Protein AF-A0A7S3AK65-F1 (afdb_monomer_lite)

InterPro domains:
  IPR002995 Surfeit locus 4 [PF02077] (66-101)

Secondary structure (DSSP, 8-state):
-HHHHHHHHHHHHH-TTHHHHHHHHHHHHHHHHHHH--HHHHHT---EEE--S-TTTTT-EEEHHHHHHHHHHHHHHHHHHHHHHHHHHHH-SGGG-GGGGGS-----------

Structure (mmCIF, N/CA/C/O backbone):
data_AF-A0A7S3AK65-F1
#
_entry.id   AF-A0A7S3AK65-F1
#
loop_
_atom_site.group_PDB
_atom_site.id
_atom_site.type_symbol
_atom_site.label_atom_id
_atom_site.label_alt_id
_atom_site.label_comp_id
_atom_site.label_asym_id
_atom_site.label_entity_id
_atom_site.label_seq_id
_atom_site.pdbx_PDB_ins_code
_atom_site.Cartn_x
_atom_site.Cartn_y
_atom_site.Cartn_z
_atom_site.occupancy
_atom_site.B_iso_or_equiv
_atom_site.auth_seq_id
_atom_site.auth_comp_id
_atom_site.auth_asym_id
_atom_site.auth_atom_id
_atom_site.pdbx_PDB_model_num
ATOM 1 N N . MET A 1 1 ? -6.338 -14.741 -2.258 1.00 61.59 1 MET A N 1
ATOM 2 C CA . MET A 1 1 ? -5.982 -13.342 -1.929 1.00 61.59 1 MET A CA 1
ATOM 3 C C . MET A 1 1 ? -7.218 -12.451 -1.817 1.00 61.59 1 MET A C 1
ATOM 5 O O . MET A 1 1 ? -7.500 -12.000 -0.719 1.00 61.59 1 MET A O 1
ATOM 9 N N . ILE A 1 2 ? -8.015 -12.284 -2.883 1.00 71.88 2 ILE A N 1
ATOM 10 C CA . ILE A 1 2 ? -9.242 -11.454 -2.866 1.00 71.88 2 ILE A CA 1
ATOM 11 C C . ILE A 1 2 ? -10.258 -11.933 -1.814 1.00 71.88 2 ILE A C 1
ATOM 13 O O . ILE A 1 2 ? -10.747 -11.131 -1.032 1.00 71.88 2 ILE A O 1
ATOM 17 N N . VAL A 1 3 ? -10.502 -13.244 -1.707 1.00 69.38 3 VAL A N 1
ATOM 18 C CA . VAL A 1 3 ? -11.430 -13.808 -0.702 1.00 69.38 3 VAL A CA 1
ATOM 19 C C . VAL A 1 3 ? -10.968 -13.542 0.740 1.00 69.38 3 VAL A C 1
ATOM 21 O O . VAL A 1 3 ? -11.785 -13.229 1.599 1.00 69.38 3 VAL A O 1
ATOM 24 N N . ALA A 1 4 ? -9.656 -13.590 1.000 1.00 63.97 4 ALA A N 1
ATOM 25 C CA . ALA A 1 4 ? -9.097 -13.281 2.318 1.00 63.97 4 ALA A CA 1
ATOM 26 C C . ALA A 1 4 ? -9.214 -11.783 2.649 1.00 63.97 4 ALA A C 1
ATOM 28 O O . ALA A 1 4 ? -9.565 -11.433 3.770 1.00 63.97 4 ALA A O 1
ATOM 29 N N . LEU A 1 5 ? -8.994 -10.901 1.666 1.00 65.88 5 LEU A N 1
ATOM 30 C CA . LEU A 1 5 ? -9.175 -9.454 1.828 1.00 65.88 5 LEU A CA 1
ATOM 31 C C . LEU A 1 5 ? -10.635 -9.086 2.100 1.00 65.88 5 LEU A C 1
ATOM 33 O O . LEU A 1 5 ? -10.904 -8.286 2.989 1.00 65.88 5 LEU A O 1
ATOM 37 N N . LEU A 1 6 ? -11.579 -9.709 1.390 1.00 70.56 6 LEU A N 1
ATOM 38 C CA . LEU A 1 6 ? -13.010 -9.489 1.608 1.00 70.56 6 LEU A CA 1
ATOM 39 C C . LEU A 1 6 ? -13.452 -9.958 2.998 1.00 70.56 6 LEU A C 1
ATOM 41 O O . LEU A 1 6 ? -14.187 -9.243 3.677 1.00 70.56 6 LEU A O 1
ATOM 45 N N . TYR A 1 7 ? -12.951 -11.110 3.454 1.00 73.12 7 TYR A N 1
ATOM 46 C CA . TYR A 1 7 ? -13.223 -11.610 4.802 1.00 73.12 7 TYR A CA 1
ATOM 47 C C . TYR A 1 7 ? -12.697 -10.645 5.877 1.00 73.12 7 TYR A C 1
ATOM 49 O O . TYR A 1 7 ? -13.443 -10.243 6.769 1.00 73.12 7 TYR A O 1
ATOM 57 N N . MET A 1 8 ? -11.452 -10.179 5.746 1.00 63.25 8 MET A N 1
ATOM 58 C CA . MET A 1 8 ? -10.861 -9.230 6.696 1.00 63.25 8 MET A CA 1
ATOM 59 C C . MET A 1 8 ? -11.542 -7.851 6.656 1.00 63.25 8 MET A C 1
ATOM 61 O O . MET A 1 8 ? -11.744 -7.253 7.709 1.00 63.25 8 MET A O 1
ATOM 65 N N . CYS A 1 9 ? -11.984 -7.370 5.487 1.00 66.44 9 CYS A N 1
ATOM 66 C CA . CYS A 1 9 ? -12.802 -6.155 5.381 1.00 66.44 9 CYS A CA 1
ATOM 67 C C . CYS A 1 9 ? -14.167 -6.310 6.067 1.00 66.44 9 CYS A C 1
ATOM 69 O O . CYS A 1 9 ? -14.601 -5.397 6.767 1.00 66.44 9 CYS A O 1
ATOM 71 N N . SER A 1 10 ? -14.833 -7.461 5.920 1.00 66.50 10 SER A N 1
ATOM 72 C CA . SER A 1 10 ? -16.121 -7.709 6.585 1.00 66.50 10 SER A CA 1
ATOM 73 C C . SER A 1 10 ? -15.998 -7.714 8.116 1.00 66.50 10 SER A C 1
ATOM 75 O O . SER A 1 10 ? -16.853 -7.161 8.804 1.00 66.50 10 SER A O 1
ATOM 77 N N . LEU A 1 11 ? -14.881 -8.221 8.650 1.00 62.22 11 LEU A N 1
ATOM 78 C CA . LEU A 1 11 ? -14.566 -8.189 10.082 1.00 62.22 11 LEU A CA 1
ATOM 79 C C . LEU A 1 11 ? -14.339 -6.766 10.613 1.00 62.22 11 LEU A C 1
ATOM 81 O O . LEU A 1 11 ? -14.682 -6.488 11.760 1.00 62.22 11 LEU A O 1
ATOM 85 N N . VAL A 1 12 ? -13.793 -5.857 9.794 1.00 63.81 12 VAL A N 1
ATOM 86 C CA . VAL A 1 12 ? -13.644 -4.440 10.174 1.00 63.81 12 VAL A CA 1
ATOM 87 C C . VAL A 1 12 ? -15.012 -3.767 10.298 1.00 63.81 12 VAL A C 1
ATOM 89 O O . VAL A 1 12 ? -15.230 -3.018 11.247 1.00 63.81 12 VAL A O 1
ATOM 92 N N . ILE A 1 13 ? -15.946 -4.068 9.389 1.00 62.59 13 ILE A N 1
ATOM 93 C CA . ILE A 1 13 ? -17.302 -3.490 9.385 1.00 62.59 13 ILE A CA 1
ATOM 94 C C . ILE A 1 13 ? -18.101 -3.918 10.628 1.00 62.59 13 ILE A C 1
ATOM 96 O O . ILE A 1 13 ? -18.860 -3.120 11.169 1.00 62.59 13 ILE A O 1
ATOM 100 N N . ILE A 1 14 ? -17.907 -5.150 11.111 1.00 60.91 14 ILE A N 1
ATOM 101 C CA . ILE A 1 14 ? -18.638 -5.704 12.267 1.00 60.91 14 ILE A CA 1
ATOM 102 C C . ILE A 1 14 ? -18.206 -5.053 13.599 1.00 60.91 14 ILE A C 1
ATOM 104 O O . ILE A 1 14 ? -18.925 -5.140 14.589 1.00 60.91 14 ILE A O 1
ATOM 108 N N . GLY A 1 15 ? -17.069 -4.348 13.647 1.00 55.56 15 GLY A N 1
ATOM 109 C CA . GLY A 1 15 ? -16.733 -3.460 14.767 1.00 55.56 15 GLY A CA 1
ATOM 110 C C . GLY A 1 15 ? -16.424 -4.141 16.107 1.00 55.56 15 GLY A C 1
ATOM 111 O O . GLY A 1 15 ? -16.156 -3.442 17.080 1.00 55.56 15 GLY A O 1
ATOM 112 N N . MET A 1 16 ? -16.384 -5.474 16.178 1.00 51.50 16 MET A N 1
ATOM 113 C CA . MET A 1 16 ? -15.957 -6.197 17.378 1.00 51.50 16 MET A CA 1
ATOM 114 C C . MET A 1 16 ? -14.441 -6.036 17.560 1.00 51.50 16 MET A C 1
ATOM 116 O O . MET A 1 16 ? -13.650 -6.611 16.811 1.00 51.50 16 MET A O 1
ATOM 120 N N . LYS A 1 17 ? -14.012 -5.246 18.555 1.00 60.50 17 LYS A N 1
ATOM 121 C CA . LYS A 1 17 ? -12.589 -5.046 18.899 1.00 60.50 17 LYS A CA 1
ATOM 122 C C . LYS A 1 17 ? -11.743 -4.495 17.730 1.00 60.50 17 LYS A C 1
ATOM 124 O O . LYS A 1 17 ? -10.631 -4.963 17.469 1.00 60.50 17 LYS A O 1
ATOM 129 N N . SER A 1 18 ? -12.269 -3.474 17.047 1.00 64.00 18 SER A N 1
ATOM 130 C CA . SER A 1 18 ? -11.738 -2.833 15.821 1.00 64.00 18 SER A CA 1
ATOM 131 C C . SER A 1 18 ? -10.213 -2.631 15.768 1.00 64.00 18 SER A C 1
ATOM 133 O O . SER A 1 18 ? -9.605 -2.772 14.708 1.00 64.00 18 SER A O 1
ATOM 135 N N . ARG A 1 19 ? -9.577 -2.364 16.915 1.00 70.31 19 ARG A N 1
ATOM 136 C CA . ARG A 1 19 ? -8.128 -2.148 17.052 1.00 70.31 19 ARG A CA 1
ATOM 137 C C . ARG A 1 19 ? -7.310 -3.356 16.591 1.00 70.31 19 ARG A C 1
ATOM 139 O O . ARG A 1 19 ? -6.305 -3.193 15.909 1.00 70.31 19 ARG A O 1
ATOM 146 N N . TRP A 1 20 ? -7.745 -4.569 16.926 1.00 69.06 20 TRP A N 1
ATOM 147 C CA . TRP A 1 20 ? -7.030 -5.791 16.546 1.00 69.06 20 TRP A CA 1
ATOM 148 C C . TRP A 1 20 ? -7.280 -6.170 15.090 1.00 69.06 20 TRP A C 1
ATOM 150 O O . TRP A 1 20 ? -6.370 -6.644 14.414 1.00 69.06 20 TRP A O 1
ATOM 160 N N . VAL A 1 21 ? -8.487 -5.912 14.586 1.00 75.19 21 VAL A N 1
ATOM 161 C CA . VAL A 1 21 ? -8.837 -6.216 13.195 1.00 75.19 21 VAL A CA 1
ATOM 162 C C . VAL A 1 21 ? -8.105 -5.281 12.235 1.00 75.19 21 VAL A C 1
ATOM 164 O O . VAL A 1 21 ? -7.513 -5.753 11.267 1.00 75.19 21 VAL A O 1
ATOM 167 N 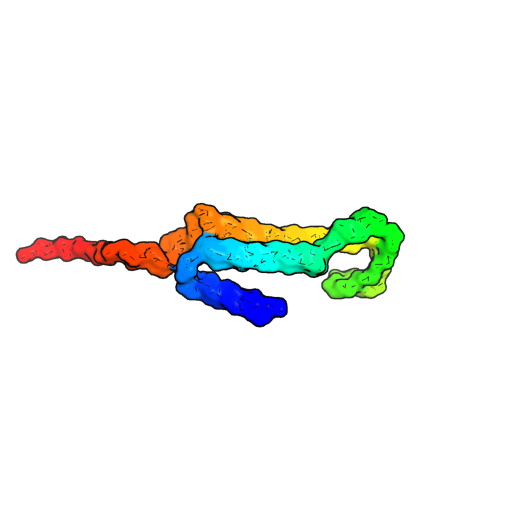N . ALA A 1 22 ? -8.065 -3.978 12.528 1.00 75.94 22 ALA A N 1
ATOM 168 C CA . ALA A 1 22 ? -7.308 -3.015 11.732 1.00 75.94 22 ALA A CA 1
ATOM 169 C C . ALA A 1 22 ? -5.804 -3.336 11.731 1.00 75.94 22 ALA A C 1
ATOM 171 O O . ALA A 1 22 ? -5.158 -3.235 10.689 1.00 75.94 22 ALA A O 1
ATOM 172 N N . PHE A 1 23 ? -5.258 -3.809 12.858 1.00 81.69 23 PHE A N 1
ATOM 173 C CA . PHE A 1 23 ? -3.870 -4.261 12.935 1.00 81.69 23 PHE A CA 1
ATOM 174 C C . PHE A 1 23 ? -3.610 -5.524 12.099 1.00 81.69 23 PHE A C 1
ATOM 176 O O . PHE A 1 23 ? -2.651 -5.562 11.331 1.00 81.69 23 PHE A O 1
ATOM 183 N N . LEU A 1 24 ? -4.470 -6.544 12.192 1.00 81.56 24 LEU A N 1
ATOM 184 C CA . LEU A 1 24 ? -4.340 -7.755 11.375 1.00 81.56 24 LEU A CA 1
ATOM 185 C C . LEU A 1 24 ? -4.489 -7.446 9.880 1.00 81.56 24 LEU A C 1
ATOM 187 O O . LEU A 1 24 ? -3.725 -7.963 9.065 1.00 81.56 24 LEU A O 1
ATOM 191 N N . LEU A 1 25 ? -5.420 -6.565 9.508 1.00 80.75 25 LEU A N 1
ATOM 192 C CA . LEU A 1 25 ? -5.581 -6.116 8.128 1.00 80.75 25 LEU A CA 1
ATOM 193 C C . LEU A 1 25 ? -4.324 -5.379 7.643 1.00 80.75 25 LEU A C 1
ATOM 195 O O . LEU A 1 25 ? -3.782 -5.728 6.597 1.00 80.75 25 LEU A O 1
ATOM 199 N N . ALA A 1 26 ? -3.802 -4.435 8.430 1.00 86.12 26 ALA A N 1
ATOM 200 C CA . ALA A 1 26 ? -2.557 -3.731 8.133 1.00 86.12 26 ALA A CA 1
ATOM 201 C C . ALA A 1 26 ? -1.374 -4.700 7.950 1.00 86.12 26 ALA A C 1
ATOM 203 O O . ALA A 1 26 ? -0.607 -4.569 6.993 1.00 86.12 26 ALA A O 1
ATOM 204 N N . LEU A 1 27 ? -1.256 -5.719 8.807 1.00 87.00 27 LEU A N 1
ATOM 205 C CA . LEU A 1 27 ? -0.200 -6.730 8.723 1.00 87.00 27 LEU A CA 1
ATOM 206 C C . LEU A 1 27 ? -0.330 -7.586 7.456 1.00 87.00 27 LEU A C 1
ATOM 208 O O . LEU A 1 27 ? 0.653 -7.783 6.743 1.00 87.00 27 LEU A O 1
ATOM 212 N N . THR A 1 28 ? -1.540 -8.047 7.127 1.00 84.12 28 THR A N 1
ATOM 213 C CA . THR A 1 28 ? -1.782 -8.833 5.901 1.00 84.12 28 THR A CA 1
ATOM 214 C C . THR A 1 28 ? -1.535 -8.023 4.626 1.00 84.12 28 THR A C 1
ATOM 216 O O . THR A 1 28 ? -0.931 -8.539 3.683 1.00 84.12 28 THR A O 1
ATOM 219 N N . MET A 1 29 ? -1.930 -6.745 4.602 1.00 83.88 29 MET A N 1
ATOM 220 C CA . MET A 1 29 ? -1.658 -5.826 3.491 1.00 83.88 29 MET A CA 1
ATOM 221 C C . MET A 1 29 ? -0.155 -5.580 3.332 1.00 83.88 29 MET A C 1
ATOM 223 O O . MET A 1 29 ? 0.357 -5.667 2.219 1.00 83.88 29 MET A O 1
ATOM 227 N N . THR A 1 30 ? 0.568 -5.380 4.437 1.00 87.56 30 THR A N 1
ATOM 228 C CA . THR A 1 30 ? 2.031 -5.214 4.431 1.00 87.56 30 THR A CA 1
ATOM 229 C C . THR A 1 30 ? 2.732 -6.461 3.888 1.00 87.56 30 THR A C 1
ATOM 231 O O . THR A 1 30 ? 3.579 -6.357 3.003 1.00 87.56 30 THR A O 1
ATOM 234 N N . ALA A 1 31 ? 2.353 -7.654 4.358 1.00 87.19 31 ALA A N 1
ATOM 235 C CA . ALA A 1 31 ? 2.928 -8.913 3.880 1.00 87.19 31 ALA A CA 1
ATOM 236 C C . ALA A 1 31 ? 2.665 -9.136 2.381 1.00 87.19 31 ALA A C 1
ATOM 238 O O . ALA A 1 31 ? 3.558 -9.545 1.641 1.00 87.19 31 ALA A O 1
ATOM 239 N N . THR A 1 32 ? 1.454 -8.813 1.919 1.00 83.94 32 THR A N 1
ATOM 240 C CA . THR A 1 32 ? 1.084 -8.930 0.502 1.00 83.94 32 THR A CA 1
ATOM 241 C C . THR A 1 32 ? 1.854 -7.929 -0.360 1.00 83.94 32 THR A C 1
ATOM 243 O O . THR A 1 32 ? 2.329 -8.295 -1.432 1.00 83.94 32 THR A O 1
ATOM 246 N N . ALA A 1 33 ? 2.032 -6.691 0.114 1.00 86.06 33 ALA A N 1
ATOM 247 C CA . ALA A 1 33 ? 2.799 -5.665 -0.588 1.00 86.06 33 ALA A CA 1
ATOM 248 C C . ALA A 1 33 ? 4.278 -6.057 -0.744 1.00 86.06 33 ALA A C 1
ATOM 250 O O . ALA A 1 33 ? 4.839 -5.890 -1.823 1.00 86.06 33 ALA A O 1
ATOM 251 N N . LEU A 1 34 ? 4.888 -6.638 0.297 1.00 86.38 34 LEU A N 1
ATOM 252 C CA . LEU A 1 34 ? 6.266 -7.144 0.245 1.00 86.38 34 LEU A CA 1
ATOM 253 C C . LEU A 1 34 ? 6.431 -8.318 -0.732 1.00 86.38 34 LEU A C 1
ATOM 255 O O . LEU A 1 34 ? 7.474 -8.430 -1.371 1.00 86.38 34 LEU A O 1
ATOM 259 N N . TYR A 1 35 ? 5.418 -9.183 -0.846 1.00 86.50 35 TYR A N 1
ATOM 260 C CA . TYR A 1 35 ? 5.442 -10.324 -1.764 1.00 86.50 35 TYR A CA 1
ATOM 261 C C . TYR A 1 35 ? 5.213 -9.915 -3.227 1.00 86.50 35 TYR A C 1
ATOM 263 O O . TYR A 1 35 ? 5.938 -10.369 -4.108 1.00 86.50 35 TYR A O 1
ATOM 271 N N . MET A 1 36 ? 4.216 -9.062 -3.491 1.00 80.69 36 MET A N 1
ATOM 272 C CA . MET A 1 36 ? 3.803 -8.703 -4.855 1.00 80.69 36 MET A CA 1
ATOM 273 C C . MET A 1 36 ? 4.671 -7.617 -5.496 1.00 80.69 36 MET A C 1
ATOM 275 O O . MET A 1 36 ? 4.791 -7.593 -6.718 1.00 80.69 36 MET A O 1
ATOM 279 N N . HIS A 1 37 ? 5.292 -6.739 -4.701 1.00 84.69 37 HIS A N 1
ATOM 280 C CA . HIS A 1 37 ? 6.081 -5.612 -5.209 1.00 84.69 37 HIS A CA 1
ATOM 281 C C . HIS A 1 37 ? 7.535 -5.636 -4.707 1.00 84.69 37 HIS A C 1
ATOM 283 O O . HIS A 1 37 ? 7.953 -4.730 -3.978 1.00 84.69 37 HIS A O 1
ATOM 289 N N . PRO A 1 38 ? 8.352 -6.639 -5.092 1.00 82.38 38 PRO A N 1
ATOM 290 C CA . PRO A 1 38 ? 9.747 -6.740 -4.673 1.00 82.38 38 PRO A CA 1
ATOM 291 C C . PRO A 1 38 ? 10.644 -5.772 -5.465 1.00 82.38 38 PRO A C 1
ATOM 293 O O . PRO A 1 38 ? 11.545 -6.185 -6.194 1.00 82.38 38 PRO A O 1
ATOM 296 N N . PHE A 1 39 ? 10.428 -4.461 -5.315 1.00 83.56 39 PHE A N 1
ATOM 297 C CA . PHE A 1 39 ? 11.185 -3.426 -6.033 1.00 83.56 39 PHE A CA 1
ATOM 298 C C . PHE A 1 39 ? 12.703 -3.510 -5.773 1.00 83.56 39 PHE A C 1
ATOM 300 O O . PHE A 1 39 ? 13.504 -3.191 -6.650 1.00 83.56 39 PHE A O 1
ATOM 307 N N . TRP A 1 40 ? 13.115 -4.022 -4.604 1.00 82.69 40 TRP A N 1
ATOM 308 C CA . TRP A 1 40 ? 14.520 -4.259 -4.249 1.00 82.69 40 TRP A CA 1
ATOM 309 C C . TRP A 1 40 ? 15.252 -5.219 -5.191 1.00 82.69 40 TRP A C 1
ATOM 311 O O . TRP A 1 40 ? 16.458 -5.079 -5.375 1.00 82.69 40 TRP A O 1
ATOM 321 N N . MET A 1 41 ? 14.541 -6.159 -5.819 1.00 80.81 41 MET A N 1
ATOM 322 C CA . MET A 1 41 ? 15.130 -7.076 -6.801 1.00 80.81 41 MET A CA 1
ATOM 323 C C . MET A 1 41 ? 15.490 -6.358 -8.109 1.00 80.81 41 MET A C 1
ATOM 325 O O . MET A 1 41 ? 16.389 -6.790 -8.826 1.00 80.81 41 MET A O 1
ATOM 329 N N . PHE A 1 42 ? 14.812 -5.248 -8.412 1.00 80.44 42 PHE A N 1
ATOM 330 C CA . PHE A 1 42 ? 14.997 -4.483 -9.645 1.00 80.44 42 PHE A CA 1
ATOM 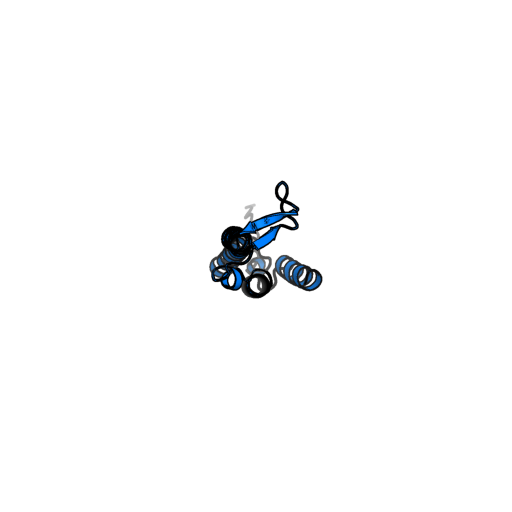331 C C . PHE A 1 42 ? 16.014 -3.345 -9.496 1.00 80.44 42 PHE A C 1
ATOM 333 O O . PHE A 1 42 ? 16.655 -2.988 -10.478 1.00 80.44 42 PHE A O 1
ATOM 340 N N . ILE A 1 43 ? 16.230 -2.832 -8.276 1.00 80.38 43 ILE A N 1
ATOM 341 C CA . ILE A 1 43 ? 17.183 -1.739 -7.987 1.00 80.38 43 ILE A CA 1
ATOM 342 C C . ILE A 1 43 ? 18.617 -2.058 -8.440 1.00 80.38 43 ILE A C 1
ATOM 344 O O . ILE A 1 43 ? 19.334 -1.159 -8.868 1.00 80.38 43 ILE A O 1
ATOM 348 N N . PHE A 1 44 ? 19.036 -3.322 -8.350 1.00 81.38 44 PHE A N 1
ATOM 349 C CA . PHE A 1 44 ? 20.388 -3.755 -8.730 1.00 81.38 44 PHE A CA 1
ATOM 350 C C . PHE A 1 44 ? 20.440 -4.470 -10.088 1.00 81.38 44 PHE A C 1
ATOM 352 O O . PHE A 1 44 ? 21.482 -5.003 -10.464 1.00 81.38 44 PHE A O 1
ATOM 359 N N . SER A 1 45 ? 19.324 -4.513 -10.819 1.00 80.56 45 SER A N 1
ATOM 360 C CA . SER A 1 45 ? 19.260 -5.138 -12.139 1.00 80.56 45 SER A CA 1
ATOM 361 C C . SER A 1 45 ? 19.654 -4.134 -13.225 1.00 80.56 45 SER A C 1
ATOM 363 O O . SER A 1 45 ? 19.328 -2.956 -13.142 1.00 80.56 45 SER A O 1
ATOM 365 N N . THR A 1 46 ? 20.337 -4.600 -14.272 1.00 81.25 46 THR A N 1
ATOM 366 C CA . THR A 1 46 ? 20.651 -3.815 -15.488 1.00 81.25 46 THR A CA 1
ATOM 367 C C . THR A 1 46 ? 19.847 -4.310 -16.696 1.00 81.25 46 THR A C 1
ATOM 369 O O . THR A 1 46 ? 20.156 -3.981 -17.835 1.00 81.25 46 THR A O 1
ATOM 372 N N . ARG A 1 47 ? 18.842 -5.167 -16.474 1.00 82.56 47 ARG A N 1
ATOM 373 C CA . ARG A 1 47 ? 18.020 -5.724 -17.556 1.00 82.56 47 ARG A CA 1
ATOM 374 C C . ARG A 1 47 ? 16.899 -4.772 -17.959 1.00 82.56 47 ARG A C 1
ATOM 376 O O . ARG A 1 47 ? 16.393 -4.019 -17.134 1.00 82.56 47 ARG A O 1
ATOM 383 N N . THR A 1 48 ? 16.484 -4.853 -19.214 1.00 83.44 48 THR A N 1
ATOM 384 C CA . THR A 1 48 ? 15.253 -4.224 -19.688 1.00 83.44 48 THR A CA 1
ATOM 385 C C . THR A 1 48 ? 14.065 -5.149 -19.428 1.00 83.44 48 THR A C 1
ATOM 387 O O . THR A 1 48 ? 14.200 -6.377 -19.419 1.00 83.44 48 THR A O 1
ATOM 390 N N . TYR A 1 49 ? 12.904 -4.558 -19.165 1.00 81.06 49 TYR A N 1
ATOM 391 C CA . TYR A 1 49 ? 11.651 -5.271 -18.935 1.00 81.06 49 TYR A CA 1
ATOM 392 C C . TYR A 1 49 ? 10.553 -4.647 -19.792 1.00 81.06 49 TYR A C 1
ATOM 394 O O . TYR A 1 49 ? 10.569 -3.445 -20.048 1.00 81.06 49 TYR A O 1
ATOM 402 N N . LEU A 1 50 ? 9.591 -5.459 -20.224 1.00 83.00 50 LEU A N 1
ATOM 403 C CA . LEU A 1 50 ? 8.396 -4.965 -20.900 1.00 83.00 50 LEU A CA 1
ATOM 404 C C . LEU A 1 50 ? 7.397 -4.472 -19.851 1.00 83.00 50 LEU A C 1
ATOM 406 O O . LEU A 1 50 ? 7.106 -5.186 -18.890 1.00 83.00 50 LEU A O 1
ATOM 410 N N . MET A 1 51 ? 6.880 -3.256 -20.029 1.00 76.12 51 MET A N 1
ATOM 411 C CA . MET A 1 51 ? 5.766 -2.767 -19.216 1.00 76.12 51 MET A CA 1
ATOM 412 C C . MET A 1 51 ? 4.461 -3.402 -19.697 1.00 76.12 51 MET A C 1
ATOM 414 O O . MET A 1 51 ? 3.956 -3.060 -20.766 1.00 76.12 51 MET A O 1
ATOM 418 N N . GLU A 1 52 ? 3.892 -4.292 -18.889 1.00 79.44 52 GLU A N 1
ATOM 419 C CA . GLU A 1 52 ? 2.496 -4.720 -19.014 1.00 79.44 52 GLU A CA 1
ATOM 420 C C . GLU A 1 52 ? 1.625 -3.967 -18.001 1.00 79.44 52 GLU A C 1
ATOM 422 O O . GLU A 1 52 ? 2.025 -3.755 -16.855 1.00 79.44 52 GLU A O 1
ATOM 427 N N . GLY A 1 53 ? 0.422 -3.558 -18.416 1.00 74.19 53 GLY A N 1
ATOM 428 C CA . GLY A 1 53 ? -0.562 -2.938 -17.520 1.00 74.19 53 GLY A CA 1
ATOM 429 C C . GLY A 1 53 ? -0.370 -1.442 -17.234 1.00 74.19 53 GLY A C 1
ATOM 430 O O . GLY A 1 53 ? -1.006 -0.920 -16.318 1.00 74.19 53 GLY A O 1
ATOM 431 N N . VAL A 1 54 ? 0.461 -0.730 -18.010 1.00 75.06 54 VAL A N 1
ATOM 432 C CA . VAL A 1 54 ? 0.643 0.731 -17.904 1.00 75.06 54 VAL A CA 1
ATOM 433 C C . VAL A 1 54 ? -0.039 1.442 -19.069 1.00 75.06 54 VAL A C 1
ATOM 435 O O . VAL A 1 54 ? 0.441 1.404 -20.202 1.00 75.06 54 VAL A O 1
ATOM 438 N N . ALA A 1 55 ? -1.134 2.149 -18.784 1.00 76.69 55 ALA A N 1
ATOM 439 C CA . ALA A 1 55 ? -1.856 2.926 -19.787 1.00 76.69 55 ALA A CA 1
ATOM 440 C C . ALA A 1 55 ? -0.928 3.961 -20.456 1.00 76.69 55 ALA A C 1
ATOM 442 O O . ALA A 1 55 ? -0.444 4.887 -19.806 1.00 76.69 55 ALA A O 1
ATOM 443 N N . GLY A 1 56 ? -0.678 3.791 -21.757 1.00 78.12 56 GLY A N 1
ATOM 444 C CA . GLY A 1 56 ? 0.158 4.687 -22.566 1.00 78.12 56 GLY A CA 1
ATOM 445 C C . GLY A 1 56 ? 1.627 4.275 -22.733 1.00 78.12 56 GLY A C 1
ATOM 446 O O . GLY A 1 56 ? 2.302 4.875 -23.561 1.00 78.12 56 GLY A O 1
ATOM 447 N N . MET A 1 57 ? 2.116 3.253 -22.019 1.00 75.94 57 MET A N 1
ATOM 448 C CA . MET A 1 57 ? 3.458 2.665 -22.228 1.00 75.94 57 MET A CA 1
ATOM 449 C C . MET A 1 57 ? 3.431 1.130 -22.332 1.00 75.94 57 MET A C 1
ATOM 451 O O . MET A 1 57 ? 4.459 0.470 -22.190 1.00 75.94 57 MET A O 1
ATOM 455 N N . GLU A 1 58 ? 2.255 0.554 -22.574 1.00 82.00 58 GLU A N 1
ATOM 456 C CA . GLU A 1 58 ? 2.059 -0.887 -22.708 1.00 82.00 58 GLU A CA 1
ATOM 457 C C . GLU A 1 58 ? 2.845 -1.437 -23.910 1.00 82.00 58 GLU A C 1
ATOM 459 O O . GLU A 1 58 ? 2.696 -0.963 -25.036 1.00 82.00 58 GLU A O 1
ATOM 464 N N . GLY A 1 59 ? 3.722 -2.410 -23.655 1.00 80.25 59 GLY A N 1
ATOM 465 C CA . GLY A 1 59 ? 4.562 -3.045 -24.676 1.00 80.25 59 GLY A CA 1
ATOM 466 C C . GLY A 1 59 ? 5.888 -2.339 -24.988 1.00 80.25 59 GLY A C 1
ATOM 467 O O . GLY A 1 59 ? 6.638 -2.836 -25.825 1.00 80.25 59 GLY A O 1
ATOM 468 N N . TYR A 1 60 ? 6.219 -1.228 -24.320 1.00 81.81 60 TYR A N 1
ATOM 469 C CA . TYR A 1 60 ? 7.545 -0.613 -24.440 1.00 81.81 60 TYR A CA 1
ATOM 470 C C . TYR A 1 60 ? 8.576 -1.321 -23.551 1.00 81.81 60 TYR A C 1
ATOM 472 O O . TYR A 1 60 ? 8.309 -1.628 -22.384 1.00 81.81 60 TYR A O 1
ATOM 480 N N . GLU A 1 61 ? 9.775 -1.544 -24.097 1.00 85.31 61 GLU A N 1
ATOM 481 C CA . GLU A 1 61 ? 10.944 -1.939 -23.310 1.00 85.31 61 GLU A CA 1
ATOM 482 C C . GLU A 1 61 ? 11.433 -0.743 -22.495 1.00 85.31 61 GLU A C 1
ATOM 484 O O . GLU A 1 61 ? 11.702 0.333 -23.030 1.00 85.31 61 GLU A O 1
ATOM 489 N N . VAL A 1 62 ? 11.548 -0.937 -21.188 1.00 83.62 62 VAL A N 1
ATOM 490 C CA . VAL A 1 62 ? 12.035 0.071 -20.248 1.00 83.62 62 VAL A CA 1
ATOM 491 C C . VAL A 1 62 ? 13.186 -0.480 -19.431 1.00 83.62 62 VAL A C 1
ATOM 493 O O . VAL A 1 62 ? 13.267 -1.676 -19.139 1.00 83.62 62 VAL A O 1
ATOM 496 N N . ASP A 1 63 ? 14.065 0.423 -19.015 1.00 87.56 63 ASP A N 1
ATOM 497 C CA . ASP A 1 63 ? 15.182 0.092 -18.145 1.00 87.56 63 ASP A CA 1
ATOM 498 C C . ASP A 1 63 ? 14.709 -0.425 -16.778 1.00 87.56 63 ASP A C 1
ATOM 500 O O . ASP A 1 63 ? 13.674 -0.005 -16.244 1.00 87.56 63 ASP A O 1
ATOM 504 N N . ALA A 1 64 ? 15.524 -1.290 -16.163 1.00 85.31 64 ALA A N 1
ATOM 505 C CA . ALA A 1 64 ? 15.326 -1.791 -14.801 1.00 85.31 64 ALA A CA 1
ATOM 506 C C . ALA A 1 64 ? 15.023 -0.681 -13.789 1.00 85.31 64 ALA A C 1
ATOM 508 O O . ALA A 1 64 ? 14.225 -0.889 -12.878 1.00 85.31 64 ALA A O 1
ATOM 509 N N . PHE A 1 65 ? 15.629 0.498 -13.956 1.00 85.12 65 PHE A N 1
ATOM 510 C CA . PHE A 1 65 ? 15.401 1.644 -13.081 1.00 85.12 65 PHE A CA 1
ATOM 511 C C . PHE A 1 65 ? 13.952 2.143 -13.144 1.00 85.12 65 PHE A C 1
ATOM 513 O O . PHE A 1 65 ? 13.318 2.324 -12.105 1.00 85.12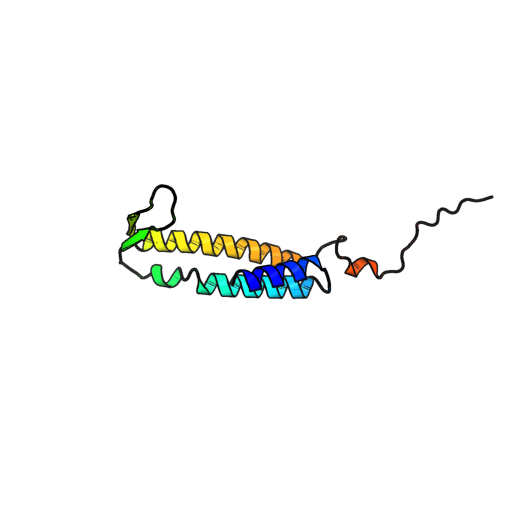 65 PHE A O 1
ATOM 520 N N . THR A 1 66 ? 13.398 2.298 -14.347 1.00 86.75 66 THR A N 1
ATOM 521 C CA . THR A 1 66 ? 12.004 2.718 -14.545 1.00 86.75 66 THR A CA 1
ATOM 522 C C . THR A 1 66 ? 11.034 1.660 -14.020 1.00 86.75 66 THR A C 1
ATOM 524 O O . THR A 1 66 ? 10.042 1.997 -13.374 1.00 86.75 66 THR A O 1
ATOM 527 N N . MET A 1 67 ? 11.338 0.373 -14.222 1.00 85.25 67 MET A N 1
ATOM 528 C CA . MET A 1 67 ? 10.547 -0.724 -13.652 1.00 85.25 67 MET A CA 1
ATOM 529 C C . MET A 1 67 ? 10.602 -0.732 -12.112 1.00 85.25 67 MET A C 1
ATOM 531 O O . MET A 1 67 ? 9.575 -0.893 -11.451 1.00 85.25 67 MET A O 1
ATOM 535 N N . ALA A 1 68 ? 11.780 -0.513 -11.521 1.00 87.44 68 ALA A N 1
ATOM 536 C CA . ALA A 1 68 ? 11.952 -0.436 -10.073 1.00 87.44 68 ALA A CA 1
ATOM 537 C C . ALA A 1 68 ? 11.166 0.734 -9.473 1.00 87.44 68 ALA A C 1
ATOM 539 O O . ALA A 1 68 ? 10.508 0.566 -8.446 1.00 87.44 68 ALA A O 1
ATOM 540 N N . ASP A 1 69 ? 11.202 1.900 -10.119 1.00 88.19 69 ASP A N 1
ATOM 541 C CA . ASP A 1 69 ? 10.461 3.074 -9.672 1.00 88.19 69 ASP A CA 1
ATOM 542 C C . ASP A 1 69 ? 8.947 2.840 -9.738 1.00 88.19 69 ASP A C 1
ATOM 544 O O . ASP A 1 69 ? 8.230 3.125 -8.781 1.00 88.19 69 ASP A O 1
ATOM 548 N N . HIS A 1 70 ? 8.469 2.197 -10.803 1.00 87.12 70 HIS A N 1
ATOM 549 C CA . HIS A 1 70 ? 7.069 1.807 -10.945 1.00 87.12 70 HIS A CA 1
ATOM 550 C C . HIS A 1 70 ? 6.604 0.865 -9.824 1.00 87.12 70 HIS A C 1
ATOM 552 O O . HIS A 1 70 ? 5.615 1.140 -9.144 1.00 87.12 70 HIS A O 1
ATOM 558 N N . GLN A 1 71 ? 7.354 -0.210 -9.559 1.00 87.38 71 GLN A N 1
ATOM 559 C CA . GLN A 1 71 ? 7.057 -1.129 -8.452 1.00 87.38 71 GLN A CA 1
ATOM 560 C C . GLN A 1 71 ? 7.103 -0.420 -7.091 1.00 87.38 71 GLN A C 1
ATOM 562 O O . GLN A 1 71 ? 6.282 -0.685 -6.211 1.00 87.38 71 GLN A O 1
ATOM 567 N N . ARG A 1 72 ? 8.035 0.522 -6.926 1.00 89.44 72 ARG A N 1
ATOM 568 C CA . ARG A 1 72 ? 8.175 1.337 -5.719 1.00 89.44 72 ARG A CA 1
ATOM 569 C C . ARG A 1 72 ? 6.966 2.253 -5.505 1.00 89.44 72 ARG A C 1
ATOM 571 O O . ARG A 1 72 ? 6.494 2.357 -4.373 1.00 89.44 72 ARG A O 1
ATOM 578 N N . TYR A 1 73 ? 6.432 2.863 -6.563 1.00 90.31 73 TYR A N 1
ATOM 579 C CA . TYR A 1 73 ? 5.209 3.668 -6.500 1.00 90.31 73 TYR A CA 1
ATOM 580 C C . TYR A 1 73 ? 4.015 2.854 -5.975 1.00 90.31 73 TYR A C 1
ATOM 582 O O . TYR A 1 73 ? 3.392 3.263 -4.994 1.00 90.31 73 TYR A O 1
ATOM 590 N N . PHE A 1 74 ? 3.733 1.678 -6.548 1.00 88.50 74 PHE A N 1
ATOM 591 C CA . PHE A 1 74 ? 2.617 0.823 -6.102 1.00 88.50 74 PHE A CA 1
ATOM 592 C C . PHE A 1 74 ? 2.808 0.263 -4.690 1.00 88.50 74 PHE A C 1
ATOM 594 O O . PHE A 1 74 ? 1.852 0.181 -3.908 1.00 88.50 74 PHE A O 1
ATOM 601 N N . PHE A 1 75 ? 4.049 -0.067 -4.329 1.00 91.00 75 PHE A N 1
ATOM 602 C CA . PHE A 1 75 ? 4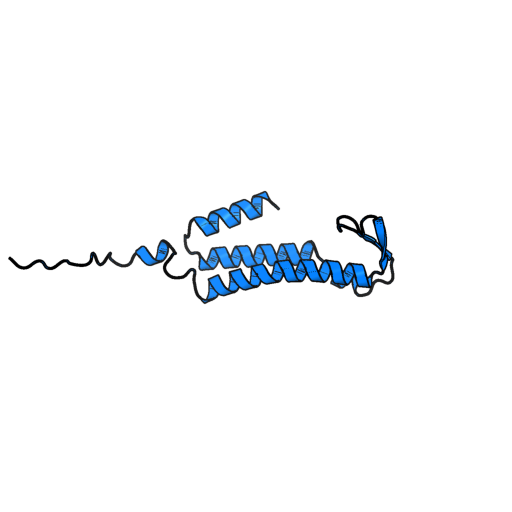.390 -0.465 -2.970 1.00 91.00 75 PHE A CA 1
ATOM 603 C C . PHE A 1 75 ? 4.042 0.640 -1.964 1.00 91.00 75 PHE A C 1
ATOM 605 O O . PHE A 1 75 ? 3.311 0.396 -1.001 1.00 91.00 75 PHE A O 1
ATOM 612 N N . PHE A 1 76 ? 4.502 1.872 -2.200 1.00 92.06 76 PHE A N 1
ATOM 613 C CA . PHE A 1 76 ? 4.225 2.988 -1.294 1.00 92.06 76 PHE A CA 1
ATOM 614 C C . PHE A 1 76 ? 2.760 3.410 -1.292 1.00 92.06 76 PHE A C 1
ATOM 616 O O . PHE A 1 76 ? 2.239 3.788 -0.243 1.00 92.06 76 PHE A O 1
ATOM 623 N N . GLN A 1 77 ? 2.073 3.284 -2.423 1.00 92.44 77 GLN A N 1
ATOM 624 C CA . GLN A 1 77 ? 0.634 3.503 -2.498 1.00 92.44 77 GLN A CA 1
ATOM 625 C C . GLN A 1 77 ? -0.127 2.539 -1.578 1.00 92.44 77 GLN A C 1
ATOM 627 O O . GLN A 1 77 ? -1.020 2.961 -0.844 1.00 92.44 77 GLN A O 1
ATOM 632 N N . THR A 1 78 ? 0.271 1.266 -1.544 1.00 89.31 78 THR A N 1
ATOM 633 C CA . THR A 1 78 ? -0.313 0.278 -0.624 1.00 89.31 78 THR A CA 1
ATOM 634 C C . THR A 1 78 ? 0.111 0.536 0.826 1.00 89.31 78 THR A C 1
ATOM 636 O O . THR A 1 78 ? -0.704 0.465 1.739 1.00 89.31 78 THR A O 1
ATOM 639 N N . MET A 1 79 ? 1.367 0.912 1.076 1.00 89.88 79 MET A N 1
ATOM 640 C CA . MET A 1 79 ? 1.830 1.254 2.430 1.00 89.88 79 MET A CA 1
ATOM 641 C C . MET A 1 79 ? 1.159 2.512 2.997 1.00 89.88 79 MET A C 1
ATOM 643 O O . MET A 1 79 ? 0.999 2.629 4.211 1.00 89.88 79 MET A O 1
ATOM 647 N N . SER A 1 80 ? 0.724 3.440 2.142 1.00 93.44 80 SER A N 1
ATOM 648 C CA . SER A 1 80 ? -0.040 4.616 2.561 1.00 93.44 80 SER A CA 1
ATOM 649 C C . SER A 1 80 ? -1.378 4.223 3.199 1.00 93.44 80 SER A C 1
ATOM 651 O O . SER A 1 80 ? -1.719 4.724 4.274 1.00 93.44 80 SER A O 1
ATOM 653 N N . THR A 1 81 ? -2.103 3.264 2.611 1.00 89.50 81 THR A N 1
ATOM 654 C CA . THR A 1 81 ? -3.365 2.769 3.187 1.00 89.50 81 THR A CA 1
ATOM 655 C C . THR A 1 81 ? -3.128 1.989 4.481 1.00 89.50 81 THR A C 1
ATOM 657 O O . THR A 1 81 ? -3.870 2.169 5.446 1.00 89.50 81 THR A O 1
ATOM 660 N N . VAL A 1 82 ? -2.047 1.204 4.561 1.00 91.75 82 VAL A N 1
ATOM 661 C CA . VAL A 1 82 ? -1.596 0.559 5.808 1.00 91.75 82 VAL A CA 1
ATOM 662 C C . VAL A 1 82 ? -1.340 1.595 6.905 1.00 91.75 82 VAL A C 1
ATOM 664 O O . VAL A 1 82 ? -1.792 1.412 8.032 1.00 91.75 82 VAL A O 1
ATOM 667 N N . GLY A 1 83 ? -0.667 2.704 6.588 1.00 89.81 83 GLY A N 1
ATOM 668 C CA . GLY A 1 83 ? -0.431 3.798 7.533 1.00 89.81 83 GLY A CA 1
ATOM 669 C C . GLY A 1 83 ? -1.730 4.401 8.072 1.00 89.81 83 GLY A C 1
ATOM 670 O O . GLY A 1 83 ? -1.860 4.608 9.279 1.00 89.81 83 GLY A O 1
ATOM 671 N N . ALA A 1 84 ? -2.726 4.603 7.206 1.00 88.50 84 ALA A N 1
ATOM 672 C CA . ALA A 1 84 ? -4.053 5.055 7.623 1.00 88.50 84 ALA A CA 1
ATOM 673 C C . ALA A 1 84 ? -4.740 4.049 8.567 1.00 88.50 84 ALA A C 1
ATOM 675 O O . ALA A 1 84 ? -5.307 4.446 9.585 1.00 88.50 84 ALA A O 1
ATOM 676 N N . LEU A 1 85 ? -4.637 2.744 8.287 1.00 86.56 85 LEU A N 1
ATOM 677 C CA . LEU A 1 85 ? -5.155 1.695 9.174 1.00 86.56 85 LEU A CA 1
ATOM 678 C C . LEU A 1 85 ? -4.442 1.692 10.531 1.00 86.56 85 LEU A C 1
ATOM 680 O O . LEU A 1 85 ? -5.093 1.572 11.565 1.00 86.56 85 LEU A O 1
ATOM 684 N N . LEU A 1 86 ? -3.120 1.870 10.556 1.00 86.25 86 LEU 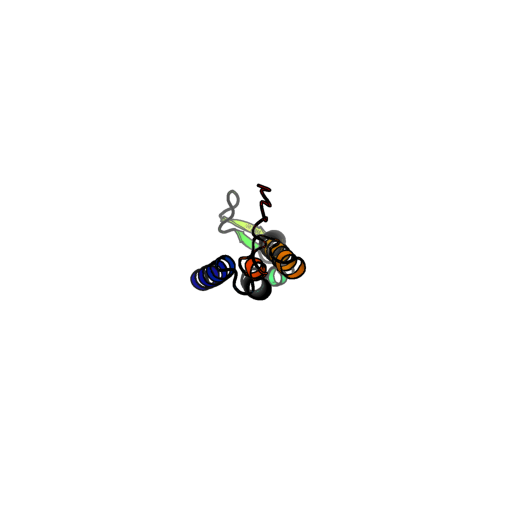A N 1
ATOM 685 C CA . LEU A 1 86 ? -2.355 1.946 11.802 1.00 86.25 86 LEU A CA 1
ATOM 686 C C . LEU A 1 86 ? -2.731 3.176 12.640 1.00 86.25 86 LEU A C 1
ATOM 688 O O . LEU A 1 86 ? -2.819 3.070 13.862 1.00 86.25 86 LEU A O 1
ATOM 692 N N . LEU A 1 87 ? -3.031 4.317 12.013 1.00 85.19 87 LEU A N 1
ATOM 693 C CA . LEU A 1 87 ? -3.567 5.481 12.728 1.00 85.19 87 LEU A CA 1
ATOM 694 C C . LEU A 1 87 ? -4.919 5.177 13.387 1.00 85.19 87 LEU A C 1
ATOM 696 O O . LEU A 1 87 ? -5.126 5.559 14.539 1.00 85.19 87 LEU A O 1
ATOM 700 N N . LEU A 1 88 ? -5.800 4.420 12.722 1.00 81.69 88 LEU A N 1
ATOM 701 C CA . LEU A 1 88 ? -7.055 3.948 13.324 1.00 81.69 88 LEU A CA 1
ATOM 702 C C . LEU A 1 88 ? -6.820 2.992 14.503 1.00 81.69 88 LEU A C 1
ATOM 704 O O . LEU A 1 88 ? -7.580 3.012 15.467 1.00 81.69 88 LEU A O 1
ATOM 708 N N . VAL A 1 89 ? -5.759 2.181 14.478 1.00 81.44 89 VAL A N 1
ATOM 709 C CA .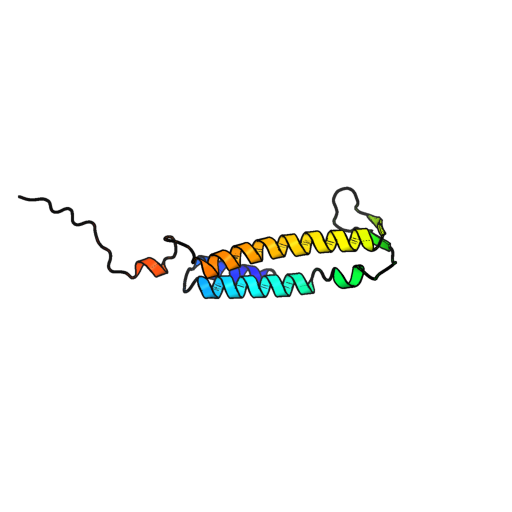 VAL A 1 89 ? -5.389 1.316 15.616 1.00 81.44 89 VAL A CA 1
ATOM 710 C C . VAL A 1 89 ? -4.963 2.146 16.834 1.00 81.44 89 VAL A C 1
ATOM 712 O O . VAL A 1 89 ? -5.340 1.822 17.969 1.00 81.44 89 VAL A O 1
ATOM 715 N N . VAL A 1 90 ? -4.178 3.208 16.607 1.00 82.19 90 VAL A N 1
ATOM 716 C CA . VAL A 1 90 ? -3.624 4.064 17.670 1.00 82.19 90 VAL A CA 1
ATOM 717 C C . VAL A 1 90 ? -4.684 4.996 18.252 1.00 82.19 90 VAL A C 1
ATOM 719 O O . VAL A 1 90 ? -4.821 5.059 19.472 1.00 82.19 90 VAL A O 1
ATOM 722 N N . HIS A 1 91 ? -5.431 5.711 17.411 1.00 80.25 91 HIS A N 1
ATOM 723 C CA . HIS A 1 91 ? -6.446 6.676 17.855 1.00 80.25 91 HIS A CA 1
ATOM 724 C C . HIS A 1 91 ? -7.810 6.035 18.138 1.00 80.25 91 HIS A C 1
ATOM 726 O O . HIS A 1 91 ? -8.669 6.662 18.755 1.00 80.25 91 HIS A O 1
ATOM 732 N N . GLY A 1 92 ? -7.994 4.772 17.747 1.00 70.06 92 GLY A N 1
ATOM 733 C CA . GLY A 1 92 ? -9.285 4.102 17.785 1.00 70.06 92 GLY A CA 1
ATOM 734 C C . GLY A 1 92 ? -10.217 4.592 16.665 1.00 70.06 92 GLY A C 1
ATOM 735 O O . GLY A 1 92 ? -9.992 5.643 16.066 1.00 70.06 92 GLY A O 1
ATOM 736 N N . PRO A 1 93 ? -11.301 3.856 16.377 1.00 66.62 93 PRO A N 1
ATOM 737 C CA . PRO A 1 93 ? -12.281 4.188 15.331 1.00 66.62 93 PRO A CA 1
ATOM 738 C C . PRO A 1 93 ? -13.171 5.414 15.649 1.00 66.62 93 PRO A C 1
ATOM 740 O O . PRO A 1 93 ? -14.161 5.656 14.959 1.00 66.62 93 PRO A O 1
ATOM 743 N N . GLY A 1 94 ? -12.842 6.199 16.681 1.00 64.00 94 GLY A N 1
ATOM 744 C CA . GLY A 1 94 ? -13.666 7.309 17.164 1.00 64.00 94 GLY A CA 1
ATOM 745 C C . GLY A 1 94 ? -15.027 6.858 17.717 1.00 64.00 94 GLY A C 1
ATOM 746 O O . GLY A 1 94 ? -15.294 5.669 17.870 1.00 64.00 94 GLY A O 1
ATOM 747 N N . LYS A 1 95 ? -15.919 7.822 17.985 1.00 54.25 95 LYS A N 1
ATOM 748 C CA . LYS A 1 95 ? -17.274 7.626 18.559 1.00 54.25 95 LYS A CA 1
ATOM 749 C C . LYS A 1 95 ? -18.247 6.776 17.711 1.00 54.25 95 LYS A C 1
ATOM 751 O O . LYS A 1 95 ? -19.432 6.730 18.021 1.00 54.25 95 LYS A O 1
ATOM 756 N N . LEU A 1 96 ? -17.780 6.167 16.622 1.00 54.44 96 LEU A N 1
ATOM 757 C CA . LEU A 1 96 ? -18.588 5.393 15.677 1.00 54.44 96 LEU A CA 1
ATOM 758 C C . LEU A 1 96 ? -18.428 3.874 15.839 1.00 54.44 96 LEU A C 1
ATOM 760 O O . LEU A 1 96 ? -19.133 3.133 15.158 1.00 54.44 96 LEU A O 1
ATOM 764 N N . SER A 1 97 ? -17.541 3.377 16.714 1.00 56.66 97 SER A N 1
ATOM 765 C CA . SER A 1 97 ? -17.549 1.943 17.026 1.00 56.66 97 SER A CA 1
ATOM 766 C C . SER A 1 97 ? -18.699 1.583 17.950 1.00 56.66 97 SER A C 1
ATOM 768 O O . SER A 1 97 ? -18.825 2.146 19.034 1.00 56.66 97 SER A O 1
ATOM 770 N N . ILE A 1 98 ? -19.449 0.560 17.542 1.00 52.78 98 ILE A N 1
ATOM 771 C CA . ILE A 1 98 ? -20.497 -0.117 18.320 1.00 52.78 98 ILE A CA 1
ATOM 772 C C . ILE A 1 98 ? -20.022 -0.514 19.737 1.00 52.78 98 ILE A C 1
ATOM 774 O O . ILE A 1 98 ? -20.828 -0.543 20.657 1.00 52.78 98 ILE A O 1
ATOM 778 N N . ASP A 1 99 ? -18.717 -0.728 19.931 1.00 51.44 99 ASP A N 1
ATOM 779 C CA . ASP A 1 99 ? -18.082 -1.126 21.203 1.00 51.44 99 ASP A CA 1
ATOM 780 C C . ASP A 1 99 ? -18.062 -0.011 22.281 1.00 51.44 99 ASP A C 1
ATOM 782 O O . ASP A 1 99 ? -17.966 -0.299 23.467 1.00 51.44 99 ASP A O 1
ATOM 786 N N . GLU A 1 100 ? -18.179 1.277 21.913 1.00 51.06 100 GLU A N 1
ATOM 787 C CA . GLU A 1 100 ? -18.233 2.383 22.901 1.00 51.06 100 GLU A CA 1
ATOM 788 C C . GLU A 1 100 ? -19.657 2.573 23.468 1.00 51.06 100 GLU A C 1
ATOM 790 O O . GLU A 1 100 ? -19.874 3.307 24.433 1.00 51.06 100 GLU A O 1
ATOM 795 N N . GLN A 1 101 ? -20.653 1.915 22.869 1.00 51.78 101 GLN A N 1
ATOM 796 C CA . GLN A 1 101 ? -22.060 2.041 23.247 1.00 51.78 101 GLN A CA 1
ATOM 797 C C . GLN A 1 101 ? -22.462 1.135 24.429 1.00 51.78 101 GLN A C 1
ATOM 799 O O . GLN A 1 101 ? -23.630 1.129 24.812 1.00 51.78 101 GLN A O 1
ATOM 804 N N . ASP A 1 102 ? -21.498 0.432 25.038 1.00 48.81 102 ASP A N 1
ATOM 805 C CA . ASP A 1 102 ? -21.673 -0.400 26.242 1.00 48.81 102 ASP A CA 1
ATOM 806 C C . ASP A 1 102 ? -21.507 0.377 27.571 1.00 48.81 102 ASP A C 1
ATOM 808 O O . ASP A 1 102 ? -21.634 -0.191 28.659 1.00 48.81 102 ASP A O 1
ATOM 812 N N . GLY A 1 103 ? -21.261 1.693 27.530 1.00 53.25 103 GLY A N 1
ATOM 813 C CA . GLY A 1 103 ? -21.510 2.567 28.684 1.00 53.25 103 GLY A CA 1
ATOM 814 C C . GLY A 1 103 ? -23.021 2.764 28.872 1.00 53.25 103 GLY A C 1
ATOM 815 O O . GLY A 1 103 ? -23.722 2.891 27.866 1.00 53.25 103 GLY A O 1
ATOM 816 N N . PRO A 1 104 ? -23.562 2.801 30.113 1.00 44.75 104 PRO A N 1
ATOM 817 C CA . PRO A 1 104 ? -25.004 2.911 30.328 1.00 44.75 104 PRO A CA 1
ATOM 818 C C . PRO A 1 104 ? -25.541 4.084 29.514 1.00 44.75 104 PRO A C 1
ATOM 820 O O . PRO A 1 104 ? -25.057 5.205 29.680 1.00 44.75 104 PRO A O 1
ATOM 823 N N . MET A 1 105 ? -26.508 3.819 28.624 1.00 55.44 105 MET A N 1
ATOM 824 C CA . MET A 1 105 ? -27.191 4.864 27.868 1.00 55.44 105 MET A CA 1
ATOM 825 C C . MET A 1 105 ? -27.667 5.927 28.855 1.00 55.44 105 MET A C 1
ATOM 827 O O . MET A 1 105 ? -28.672 5.741 29.543 1.00 55.44 105 MET A O 1
ATOM 831 N N . GLN A 1 106 ? -26.965 7.059 28.918 1.00 53.50 106 GLN A N 1
ATOM 832 C CA . GLN A 1 106 ? -27.536 8.266 29.480 1.00 53.50 106 GLN A CA 1
ATOM 833 C C . GLN A 1 106 ? -28.561 8.751 28.463 1.00 53.50 106 GLN A C 1
ATOM 835 O O . GLN A 1 106 ? -28.290 9.601 27.618 1.00 53.50 106 GLN A O 1
ATOM 840 N N . LEU A 1 107 ? -29.747 8.139 28.534 1.00 58.50 107 LEU A N 1
ATOM 841 C CA . LEU A 1 107 ? -30.985 8.769 28.121 1.00 58.50 107 LEU A CA 1
ATOM 842 C C . LEU A 1 107 ? -30.932 10.163 28.727 1.00 58.50 107 LEU A C 1
ATOM 844 O O . LEU A 1 107 ? -30.883 10.299 29.952 1.00 58.50 107 LEU A O 1
ATOM 848 N N . ILE A 1 108 ? -30.848 11.180 27.871 1.00 57.41 108 ILE A N 1
ATOM 849 C CA . ILE A 1 108 ? -31.010 12.563 28.290 1.00 57.41 108 ILE A CA 1
ATOM 850 C C . ILE A 1 108 ? -32.321 12.591 29.067 1.00 57.41 108 ILE A C 1
ATOM 852 O O . ILE A 1 108 ? -33.404 12.444 28.504 1.00 57.41 108 ILE A O 1
ATOM 856 N N . THR A 1 109 ? -32.190 12.691 30.385 1.00 57.00 109 THR A N 1
ATOM 857 C CA . THR A 1 109 ? -33.296 12.931 31.287 1.00 57.00 109 THR A CA 1
ATOM 858 C C . THR A 1 109 ? -33.862 14.288 30.902 1.00 57.00 109 THR A C 1
ATOM 860 O O . THR A 1 109 ? -33.304 15.338 31.215 1.00 57.00 109 THR A O 1
ATOM 863 N N . ALA A 1 110 ? -34.960 14.278 30.153 1.00 50.69 110 ALA A N 1
ATOM 864 C CA . ALA A 1 110 ? -35.866 15.405 30.140 1.00 50.69 110 ALA A CA 1
ATOM 865 C C . ALA A 1 110 ? -36.607 15.361 31.478 1.00 50.69 110 ALA A C 1
ATOM 867 O O . ALA A 1 110 ? -37.696 14.806 31.600 1.00 50.69 110 ALA A O 1
ATOM 868 N N . LYS A 1 111 ? -35.957 15.913 32.505 1.00 49.97 111 LYS A N 1
ATOM 869 C CA . LYS A 1 111 ? -36.624 16.414 33.699 1.00 49.97 111 LYS A CA 1
ATOM 870 C C . LYS A 1 111 ? -37.661 17.440 33.226 1.00 49.97 111 LYS A C 1
ATOM 872 O O . LYS A 1 111 ? -37.302 18.560 32.878 1.00 49.97 111 LYS A O 1
ATOM 877 N N . GLY A 1 112 ? -38.916 17.015 33.127 1.00 48.34 112 GLY A N 1
ATOM 878 C CA . GLY A 1 112 ? -40.076 17.879 32.961 1.00 48.34 112 GLY A CA 1
ATOM 879 C C . GLY A 1 112 ? -40.790 17.953 34.298 1.00 48.34 112 GLY A C 1
ATOM 880 O O . GLY A 1 112 ? -41.445 16.993 34.693 1.00 48.34 112 GLY A O 1
ATOM 881 N N . ASP A 1 113 ? -40.582 19.060 35.001 1.00 50.66 113 ASP A N 1
ATOM 882 C CA . ASP A 1 113 ? -41.308 19.425 36.211 1.00 50.66 113 ASP A CA 1
ATOM 883 C C . ASP A 1 113 ? -42.818 19.555 35.904 1.00 50.66 113 ASP A C 1
ATOM 885 O O . ASP A 1 113 ? -43.191 20.261 34.963 1.00 50.66 113 ASP A O 1
ATOM 889 N N . ALA A 1 114 ? -43.663 18.892 36.700 1.00 39.66 114 ALA A N 1
ATOM 890 C CA . ALA A 1 114 ? -45.061 19.241 36.985 1.00 39.66 114 ALA A CA 1
ATOM 891 C C . ALA A 1 114 ? -45.501 18.556 38.288 1.00 39.66 114 ALA A C 1
ATOM 893 O O . ALA A 1 114 ? -45.331 17.318 38.385 1.00 39.66 114 ALA A O 1
#

Radius of gyration: 22.44 Å; chains: 1; bounding box: 66×33×62 Å

Foldseek 3Di:
DVVVLVVLVVVCVLQDVNLVSLVVNLVVLLVVLVVPQVLVVLVPDQDWDADPPDVPRHGDTDGSVVVSVVSVVVSVVSNVVSVVSNVCNVVPPPPPRPVVVPPPPPPPPPPDDD

pLDDT: mean 74.61, std 13.62, range [39.66, 93.44]

Organism: NCBI:txid156174

Sequence (114 aa):
MIVALLYMCSLVIIGMKSRWVAFLLALTMTATALYMHPFWMFIFSTRTYLMEGVAGMEGYEVDAFTMADHQRYFFFQTMSTVGALLLLVVHGPGKLSIDEQDGPMQLITAKGDA